Protein AF-A0A0A8K7F1-F1 (afdb_monomer_lite)

Radius of gyration: 16.99 Å; chains: 1; bounding box: 40×32×44 Å

Structure (mmCIF, N/CA/C/O backbone):
data_AF-A0A0A8K7F1-F1
#
_entry.id   AF-A0A0A8K7F1-F1
#
loop_
_atom_site.group_PDB
_atom_site.id
_atom_site.type_symbol
_atom_site.label_atom_id
_atom_site.label_alt_id
_atom_site.label_comp_id
_atom_site.label_asym_id
_atom_site.label_entity_id
_atom_site.label_seq_id
_atom_site.pdbx_PDB_ins_code
_atom_site.Cartn_x
_atom_site.Cartn_y
_atom_site.Cartn_z
_atom_site.occupancy
_atom_site.B_iso_or_equiv
_atom_site.auth_seq_id
_atom_site.auth_comp_id
_atom_site.auth_asym_id
_atom_site.auth_atom_id
_atom_site.pdbx_PDB_model_num
ATOM 1 N N . TYR A 1 1 ? 6.299 -1.797 18.501 1.00 93.94 1 TYR A N 1
ATOM 2 C CA . TYR A 1 1 ? 5.841 -0.589 19.219 1.00 93.94 1 TYR A CA 1
ATOM 3 C C . TYR A 1 1 ? 4.317 -0.481 19.228 1.00 93.94 1 TYR A C 1
ATOM 5 O O . TYR A 1 1 ? 3.760 -0.740 20.280 1.00 93.94 1 TYR A O 1
ATOM 13 N N . LEU A 1 2 ? 3.639 -0.207 18.098 1.00 96.44 2 LEU A N 1
ATOM 14 C CA . LEU A 1 2 ? 2.177 0.032 18.042 1.00 96.44 2 LEU A CA 1
ATOM 15 C C . LEU A 1 2 ? 1.311 -1.065 18.689 1.00 96.44 2 LEU A C 1
ATOM 17 O O . LEU A 1 2 ? 0.436 -0.752 19.487 1.00 96.44 2 LEU A O 1
ATOM 21 N N . VAL A 1 3 ? 1.610 -2.342 18.429 1.00 97.50 3 VAL A N 1
ATOM 22 C CA . VAL A 1 3 ? 0.922 -3.473 19.087 1.00 97.50 3 VAL A CA 1
ATOM 23 C C . VAL A 1 3 ? 1.044 -3.396 20.615 1.00 97.50 3 VAL A C 1
ATOM 25 O O . VAL A 1 3 ? 0.068 -3.574 21.332 1.00 97.50 3 VAL A O 1
ATOM 28 N N . GLY A 1 4 ? 2.225 -3.035 21.125 1.00 98.06 4 GLY A N 1
ATOM 29 C CA . GLY A 1 4 ? 2.464 -2.828 22.558 1.00 98.06 4 GLY A CA 1
ATOM 30 C C . GLY A 1 4 ? 1.831 -1.553 23.127 1.00 98.06 4 GLY A C 1
ATOM 31 O O . GLY A 1 4 ? 1.928 -1.320 24.324 1.00 98.06 4 GLY A O 1
ATOM 32 N N . GLN A 1 5 ? 1.214 -0.714 22.291 1.00 97.88 5 GLN A N 1
ATOM 33 C CA . GLN A 1 5 ? 0.387 0.428 22.700 1.00 97.88 5 GLN A CA 1
ATOM 34 C C . GLN A 1 5 ? -1.118 0.115 22.587 1.00 97.88 5 GLN A C 1
ATOM 36 O O . GLN A 1 5 ? -1.937 1.018 22.710 1.00 97.88 5 GLN A O 1
ATOM 41 N N . GLY A 1 6 ? -1.492 -1.148 22.344 1.00 97.38 6 GLY A N 1
ATOM 42 C CA . GLY A 1 6 ? -2.890 -1.579 22.248 1.00 97.38 6 GLY A CA 1
ATOM 43 C C . GLY A 1 6 ? -3.536 -1.372 20.876 1.00 97.38 6 GLY A C 1
ATOM 44 O O . GLY A 1 6 ? -4.747 -1.521 20.754 1.00 97.38 6 GLY A O 1
ATOM 45 N N . VAL A 1 7 ? -2.759 -1.045 19.837 1.00 97.25 7 VAL A N 1
ATOM 46 C CA . VAL A 1 7 ? -3.274 -0.914 18.466 1.00 97.25 7 VAL A CA 1
ATOM 47 C C . VAL A 1 7 ? -3.276 -2.279 17.778 1.00 97.25 7 VAL A C 1
ATOM 49 O O . VAL A 1 7 ? -2.236 -2.938 17.704 1.00 97.25 7 VAL A O 1
ATOM 52 N N . THR A 1 8 ? -4.414 -2.681 17.209 1.00 98.06 8 THR A N 1
ATOM 53 C CA . THR A 1 8 ? -4.480 -3.829 16.293 1.00 98.06 8 THR A CA 1
ATOM 54 C C . THR A 1 8 ? -3.784 -3.466 14.985 1.00 98.06 8 THR A C 1
ATOM 56 O O . THR A 1 8 ? -4.193 -2.534 14.295 1.00 98.06 8 THR A O 1
ATOM 59 N N . VAL A 1 9 ? -2.716 -4.186 14.641 1.00 97.88 9 VAL A N 1
ATOM 60 C CA . VAL A 1 9 ? -1.904 -3.898 13.452 1.00 97.88 9 VAL A CA 1
ATOM 61 C C . VAL A 1 9 ? -2.036 -5.026 12.442 1.00 97.88 9 VAL A C 1
ATOM 63 O O . VAL A 1 9 ? -1.703 -6.172 12.738 1.00 97.88 9 VAL A O 1
ATOM 66 N N . PHE A 1 10 ? -2.437 -4.665 11.227 1.00 98.19 10 PHE A N 1
ATOM 67 C CA . PHE A 1 10 ? -2.322 -5.509 10.043 1.00 98.19 10 PHE A CA 1
ATOM 68 C C . PHE A 1 10 ? -1.167 -5.011 9.177 1.00 98.19 10 PHE A C 1
ATOM 70 O O . PHE A 1 10 ? -0.890 -3.812 9.118 1.00 98.19 10 PHE A O 1
ATOM 77 N N . ALA A 1 11 ? -0.493 -5.935 8.500 1.00 97.25 11 ALA A N 1
ATOM 78 C CA . ALA A 1 11 ? 0.590 -5.623 7.580 1.00 97.25 11 ALA A CA 1
ATOM 79 C C . ALA A 1 11 ? 0.404 -6.407 6.281 1.00 97.25 11 ALA A C 1
ATOM 81 O O . ALA A 1 11 ? 0.101 -7.599 6.305 1.00 97.25 11 ALA A O 1
ATOM 82 N N . ILE A 1 12 ? 0.620 -5.741 5.147 1.00 96.62 12 ILE A N 1
ATOM 83 C CA . ILE A 1 12 ? 0.627 -6.401 3.843 1.00 96.62 12 ILE A CA 1
ATOM 84 C C . ILE A 1 12 ? 2.038 -6.930 3.590 1.00 96.62 12 ILE A C 1
ATOM 86 O O . ILE A 1 12 ? 2.983 -6.157 3.434 1.00 96.62 12 ILE A O 1
ATOM 90 N N . SER A 1 13 ? 2.179 -8.253 3.548 1.00 95.00 13 SER A N 1
ATOM 91 C CA . SER A 1 13 ? 3.408 -8.912 3.107 1.00 95.00 13 SER A CA 1
ATOM 92 C C . SER A 1 13 ? 3.344 -9.125 1.596 1.00 95.00 13 SER A C 1
ATOM 94 O O . SER A 1 13 ? 2.571 -9.946 1.100 1.00 95.00 13 SER A O 1
ATOM 96 N N . TRP A 1 14 ? 4.119 -8.341 0.849 1.00 92.56 14 TRP A N 1
ATOM 97 C CA . TRP A 1 14 ? 4.131 -8.416 -0.608 1.00 92.56 14 TRP A CA 1
ATOM 98 C C . TRP A 1 14 ? 4.899 -9.644 -1.091 1.00 92.56 14 TRP A C 1
ATOM 100 O O . TRP A 1 14 ? 6.017 -9.916 -0.658 1.00 92.56 14 TRP A O 1
ATOM 110 N N . ARG A 1 15 ? 4.305 -10.370 -2.036 1.00 90.38 15 ARG A N 1
ATOM 111 C CA . ARG A 1 15 ? 4.959 -11.493 -2.706 1.00 90.38 15 ARG A CA 1
ATOM 112 C C . ARG A 1 15 ? 6.050 -10.987 -3.652 1.00 90.38 15 ARG A C 1
ATOM 114 O O . ARG A 1 15 ? 5.801 -10.068 -4.430 1.00 90.38 15 ARG A O 1
ATOM 121 N N . ASN A 1 16 ? 7.207 -11.650 -3.646 1.00 90.00 16 ASN A N 1
ATOM 122 C CA . ASN A 1 16 ? 8.222 -11.456 -4.681 1.00 90.00 16 ASN A CA 1
ATOM 123 C C . ASN A 1 16 ? 7.664 -11.910 -6.042 1.00 90.00 16 ASN A C 1
ATOM 125 O O . ASN A 1 16 ? 7.226 -13.062 -6.150 1.00 90.00 16 ASN A O 1
ATOM 129 N N . PRO A 1 17 ? 7.647 -11.030 -7.059 1.00 88.19 17 PRO A N 1
ATOM 130 C CA . PRO A 1 17 ? 6.989 -11.321 -8.322 1.00 88.19 17 PRO A CA 1
ATOM 131 C C . PRO A 1 17 ? 7.682 -12.450 -9.085 1.00 88.19 17 PRO A C 1
ATOM 133 O O . PRO A 1 17 ? 8.907 -12.521 -9.144 1.00 88.19 17 PRO A O 1
ATOM 136 N N . GLY A 1 18 ? 6.873 -13.319 -9.690 1.00 89.25 18 GLY A N 1
ATOM 137 C CA . GLY A 1 18 ? 7.307 -14.318 -10.663 1.00 89.25 18 GLY A CA 1
ATOM 138 C C . GLY A 1 18 ? 6.890 -13.950 -12.087 1.00 89.25 18 GLY A C 1
ATOM 139 O O . GLY A 1 18 ? 6.219 -12.945 -12.322 1.00 89.25 18 GLY A O 1
ATOM 140 N N . LYS A 1 19 ? 7.249 -14.800 -13.057 1.00 90.00 19 LYS A N 1
ATOM 141 C CA . LYS A 1 19 ? 6.874 -14.620 -14.476 1.00 90.00 19 LYS A CA 1
ATOM 142 C C . LYS A 1 19 ? 5.360 -14.552 -14.696 1.00 90.00 19 LYS A C 1
ATOM 144 O O . LYS A 1 19 ? 4.909 -13.889 -15.621 1.00 90.00 19 LYS A O 1
ATOM 149 N N . ASP A 1 20 ? 4.590 -15.235 -13.856 1.00 92.25 20 ASP A N 1
ATOM 150 C CA . ASP A 1 20 ? 3.124 -15.242 -13.844 1.00 92.25 20 ASP A CA 1
ATOM 151 C C . ASP A 1 20 ? 2.516 -13.900 -13.407 1.00 92.25 20 ASP A C 1
ATOM 153 O O . ASP A 1 20 ? 1.335 -13.653 -13.625 1.00 92.25 20 ASP A O 1
ATOM 157 N N . GLN A 1 21 ? 3.317 -13.016 -12.810 1.00 90.88 21 GLN A N 1
ATOM 158 C CA . GLN A 1 21 ? 2.893 -11.707 -12.316 1.00 90.88 21 GLN A CA 1
ATOM 159 C C . GLN A 1 21 ? 3.434 -10.555 -13.173 1.00 90.88 21 GLN A C 1
ATOM 161 O O . GLN A 1 21 ? 3.361 -9.402 -12.755 1.00 90.88 21 GLN A O 1
ATOM 166 N N . ARG A 1 22 ? 3.951 -10.858 -14.373 1.00 92.12 22 ARG A N 1
ATOM 167 C CA . ARG A 1 22 ? 4.604 -9.893 -15.274 1.00 92.12 22 ARG A CA 1
ATOM 168 C C . ARG A 1 22 ? 3.731 -8.711 -15.690 1.00 92.12 22 ARG A C 1
ATOM 170 O O . ARG A 1 22 ? 4.259 -7.645 -15.982 1.00 92.12 22 ARG A O 1
ATOM 177 N N . ASP A 1 23 ? 2.419 -8.924 -15.727 1.00 92.25 23 ASP A N 1
ATOM 178 C CA . ASP A 1 23 ? 1.442 -7.934 -16.182 1.00 92.25 23 ASP A CA 1
ATOM 179 C C . ASP A 1 23 ? 0.769 -7.210 -15.007 1.00 92.25 23 ASP A C 1
ATOM 181 O O . ASP A 1 23 ? -0.139 -6.410 -15.217 1.00 92.25 23 ASP A O 1
ATOM 185 N N . LYS A 1 24 ? 1.206 -7.470 -13.763 1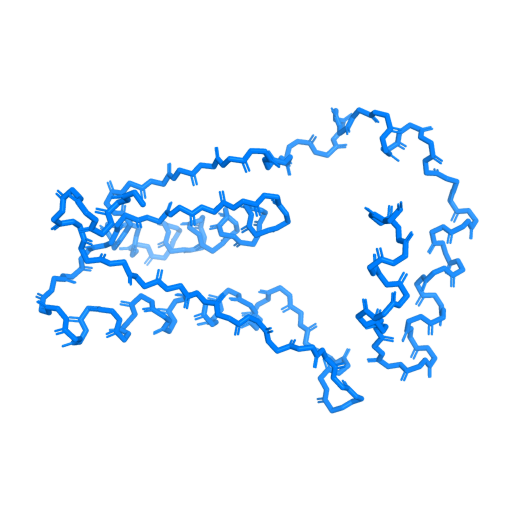.00 92.00 24 LYS A N 1
ATOM 186 C CA . LYS A 1 24 ? 0.677 -6.759 -12.598 1.00 92.00 24 LYS A CA 1
ATOM 187 C C . LYS A 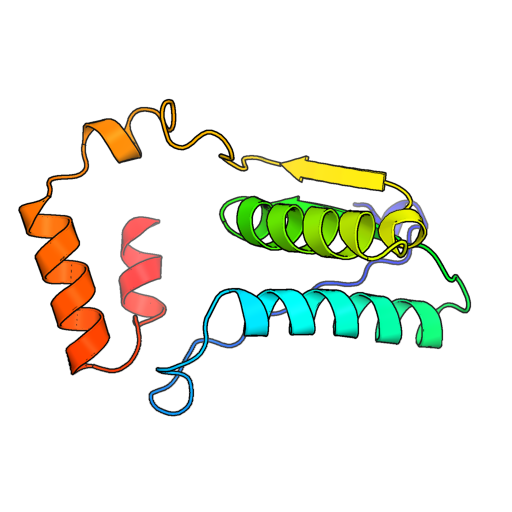1 24 ? 1.112 -5.299 -12.615 1.00 92.00 24 LYS A C 1
ATOM 189 O O . LYS A 1 24 ? 2.303 -4.995 -12.679 1.00 92.00 24 LYS A O 1
ATOM 194 N N . GLY A 1 25 ? 0.136 -4.408 -12.493 1.00 92.75 25 GLY A N 1
ATOM 195 C CA . GLY A 1 25 ? 0.330 -2.960 -12.467 1.00 92.75 25 GLY A CA 1
ATOM 196 C C . GLY A 1 25 ? -0.150 -2.324 -11.166 1.00 92.75 25 GLY A C 1
ATOM 197 O O . GLY A 1 25 ? -0.558 -3.006 -10.227 1.00 92.75 25 GLY A O 1
ATOM 198 N N . PHE A 1 26 ? -0.130 -0.991 -11.110 1.00 95.19 26 PHE A N 1
ATOM 199 C CA . PHE A 1 26 ? -0.559 -0.239 -9.925 1.00 95.19 26 PHE A CA 1
ATOM 200 C C . PHE A 1 26 ? -1.994 -0.559 -9.487 1.00 95.19 26 PHE A C 1
ATOM 202 O O . PHE A 1 26 ? -2.242 -0.645 -8.286 1.00 95.19 26 PHE A O 1
ATOM 209 N N . ASP A 1 27 ? -2.900 -0.827 -10.429 1.00 96.94 27 ASP A N 1
ATOM 210 C CA . ASP A 1 27 ? -4.288 -1.195 -10.133 1.00 96.94 27 ASP A CA 1
ATOM 211 C C . ASP A 1 27 ? -4.390 -2.507 -9.343 1.00 96.94 27 ASP A C 1
ATOM 213 O O . ASP A 1 27 ? -5.220 -2.631 -8.444 1.00 96.94 27 ASP A O 1
ATOM 217 N N . ASP A 1 28 ? -3.523 -3.487 -9.619 1.00 97.38 28 ASP A N 1
ATOM 218 C CA . ASP A 1 28 ? -3.494 -4.749 -8.875 1.00 97.38 28 ASP A CA 1
ATOM 219 C C . ASP A 1 28 ? -3.066 -4.540 -7.425 1.00 97.38 28 ASP A C 1
ATOM 221 O O . ASP A 1 28 ? -3.654 -5.119 -6.509 1.00 97.38 28 ASP A O 1
ATOM 225 N N . TYR A 1 29 ? -2.067 -3.684 -7.209 1.00 96.94 29 TYR A N 1
ATOM 226 C CA . TYR A 1 29 ? -1.613 -3.320 -5.869 1.00 96.94 29 TYR A CA 1
ATOM 227 C C . TYR A 1 29 ? -2.658 -2.479 -5.130 1.00 96.94 29 TYR A C 1
ATOM 229 O O . TYR A 1 29 ? -2.894 -2.715 -3.946 1.00 96.94 29 TYR A O 1
ATOM 237 N N . GLY A 1 30 ? -3.329 -1.551 -5.816 1.00 97.88 30 GLY A N 1
ATOM 238 C CA . GLY A 1 30 ? -4.414 -0.761 -5.237 1.00 97.88 30 GLY A CA 1
ATOM 239 C C . GLY A 1 30 ? -5.595 -1.631 -4.812 1.00 97.88 30 GLY A C 1
ATOM 240 O O . GLY A 1 30 ? -6.056 -1.531 -3.675 1.00 97.88 30 GLY A O 1
ATOM 241 N N . ARG A 1 31 ? -6.016 -2.578 -5.663 1.00 98.19 31 ARG A N 1
ATOM 242 C CA . ARG A 1 31 ? -7.023 -3.590 -5.302 1.00 98.19 31 ARG A CA 1
ATOM 243 C C . ARG A 1 31 ? -6.594 -4.433 -4.105 1.00 98.19 31 ARG A C 1
ATOM 245 O O . ARG A 1 31 ? -7.422 -4.714 -3.247 1.00 98.19 31 ARG A O 1
ATOM 252 N N . ALA A 1 32 ? -5.318 -4.809 -4.015 1.00 98.12 32 ALA A N 1
ATOM 253 C CA . ALA A 1 32 ? -4.807 -5.554 -2.866 1.00 98.12 32 ALA A CA 1
ATOM 254 C C . ALA A 1 32 ? -4.860 -4.736 -1.563 1.00 98.12 32 ALA A C 1
ATOM 256 O O . ALA A 1 32 ? -5.202 -5.286 -0.519 1.00 98.12 32 ALA A O 1
ATOM 257 N N . ILE A 1 33 ? -4.576 -3.429 -1.613 1.00 98.25 33 ILE A N 1
ATOM 258 C CA . ILE A 1 33 ? -4.720 -2.530 -0.456 1.00 98.25 33 ILE A CA 1
ATOM 259 C C . ILE A 1 33 ? -6.193 -2.422 -0.042 1.00 98.25 33 ILE A C 1
ATOM 261 O O . ILE A 1 33 ? -6.495 -2.544 1.142 1.00 98.25 33 ILE A O 1
ATOM 265 N N . ILE A 1 34 ? -7.111 -2.246 -0.998 1.00 98.38 34 ILE A N 1
ATOM 266 C CA . ILE A 1 34 ? -8.556 -2.195 -0.719 1.00 98.38 34 ILE A CA 1
ATOM 267 C C . ILE A 1 34 ? -9.033 -3.512 -0.097 1.00 98.38 34 ILE A C 1
ATOM 269 O O . ILE A 1 34 ? -9.677 -3.488 0.947 1.00 98.38 34 ILE A O 1
ATOM 273 N N . GLY A 1 35 ? -8.636 -4.655 -0.662 1.00 98.44 35 GLY A N 1
ATOM 274 C CA . GLY A 1 35 ? -8.963 -5.967 -0.102 1.00 98.44 35 GLY A CA 1
ATOM 275 C C . GLY A 1 35 ? -8.391 -6.175 1.303 1.00 98.44 35 GLY A C 1
ATOM 276 O O . GLY A 1 35 ? -9.048 -6.763 2.155 1.00 98.44 35 GLY A O 1
ATOM 277 N N . ALA A 1 36 ? -7.200 -5.644 1.598 1.00 98.31 36 ALA A N 1
ATOM 278 C CA . ALA A 1 36 ? -6.653 -5.675 2.954 1.00 98.31 36 ALA A CA 1
ATOM 279 C C . ALA A 1 36 ? -7.481 -4.829 3.937 1.00 98.31 36 ALA A C 1
ATOM 281 O O . ALA A 1 36 ? -7.651 -5.236 5.085 1.00 98.31 36 ALA A O 1
ATOM 282 N N . LEU A 1 37 ? -8.022 -3.685 3.498 1.00 98.31 37 LEU A N 1
ATOM 283 C CA . LEU A 1 37 ? -8.962 -2.891 4.297 1.00 98.31 37 LEU A CA 1
ATOM 284 C C . LEU A 1 37 ? -10.280 -3.645 4.526 1.00 98.31 37 LEU A C 1
ATOM 286 O O . LEU A 1 37 ? -10.815 -3.576 5.628 1.00 98.31 37 LEU A O 1
ATOM 290 N N . ASP A 1 38 ? -10.788 -4.364 3.518 1.00 98.31 38 ASP A N 1
ATOM 291 C CA . ASP A 1 38 ? -11.995 -5.197 3.647 1.00 98.31 38 ASP A CA 1
ATOM 292 C C . ASP A 1 38 ? -11.784 -6.302 4.695 1.00 98.31 38 ASP A C 1
ATOM 294 O O . ASP A 1 38 ? -12.567 -6.427 5.634 1.00 98.31 38 ASP A O 1
ATOM 298 N N . VAL A 1 39 ? -10.680 -7.048 4.590 1.00 98.50 39 VAL A N 1
ATOM 299 C CA . VAL A 1 39 ? -10.336 -8.130 5.528 1.00 98.50 39 VAL A CA 1
ATOM 300 C C . VAL A 1 39 ? -10.093 -7.594 6.941 1.00 98.50 39 VAL A C 1
ATOM 302 O O . VAL A 1 39 ? -10.532 -8.198 7.917 1.00 98.50 39 VAL A O 1
ATOM 305 N N . ALA A 1 40 ? -9.416 -6.451 7.084 1.00 98.31 40 ALA A N 1
ATOM 306 C CA . ALA A 1 40 ? -9.221 -5.830 8.392 1.00 98.31 40 ALA A CA 1
ATOM 307 C C . ALA A 1 40 ? -10.561 -5.423 9.029 1.00 98.31 40 ALA A C 1
ATOM 309 O O . ALA A 1 40 ? -10.758 -5.651 10.225 1.00 98.31 40 ALA A O 1
ATOM 310 N N . ALA A 1 41 ? -11.489 -4.872 8.242 1.00 98.19 41 ALA A N 1
ATOM 311 C CA . ALA A 1 41 ? -12.828 -4.528 8.712 1.00 98.19 41 ALA A CA 1
ATOM 312 C C . ALA A 1 41 ? -13.638 -5.774 9.103 1.00 98.19 41 ALA A C 1
ATOM 314 O O . ALA A 1 41 ? -14.287 -5.769 10.145 1.00 98.19 41 ALA A O 1
ATOM 315 N N . GLU A 1 42 ? -13.551 -6.863 8.335 1.00 98.50 42 GLU A N 1
ATOM 316 C CA . GLU A 1 42 ? -14.200 -8.140 8.665 1.00 98.50 42 GLU A CA 1
ATOM 317 C C . GLU A 1 42 ? -13.684 -8.720 9.991 1.00 98.50 42 GLU A C 1
ATOM 319 O O . GLU A 1 42 ? -14.471 -9.133 10.840 1.00 98.50 42 GLU A O 1
ATOM 324 N N . ILE A 1 43 ? -12.363 -8.710 10.200 1.00 98.50 43 ILE A N 1
ATOM 325 C CA . ILE A 1 43 ? -11.736 -9.268 11.406 1.00 98.50 43 ILE A CA 1
ATOM 326 C C . ILE A 1 43 ? -12.042 -8.423 12.647 1.00 98.50 43 ILE A C 1
ATOM 328 O O . ILE A 1 43 ? -12.212 -8.964 13.739 1.00 98.50 43 ILE A O 1
ATOM 332 N N . THR A 1 44 ? -12.052 -7.097 12.508 1.00 98.06 44 THR A N 1
ATOM 333 C CA . THR A 1 44 ? -12.154 -6.179 13.656 1.00 98.06 44 THR A CA 1
ATOM 334 C C . THR A 1 44 ? -13.569 -5.689 13.937 1.00 98.06 44 THR A C 1
ATOM 336 O O . THR A 1 44 ? -13.836 -5.235 15.047 1.00 98.06 44 THR A O 1
ATOM 339 N N . GLY A 1 45 ? -14.464 -5.748 12.949 1.00 98.06 45 GLY A N 1
ATOM 340 C CA . GLY A 1 45 ? -15.774 -5.099 12.980 1.00 98.06 45 GLY A CA 1
ATOM 341 C C . GLY A 1 45 ? -15.729 -3.576 12.800 1.00 98.06 45 GLY A C 1
ATOM 342 O O . GLY A 1 45 ? -16.781 -2.940 12.817 1.00 98.06 45 GLY A O 1
ATOM 343 N N . GLU A 1 46 ? -14.546 -2.978 12.626 1.00 97.81 46 GLU A N 1
ATOM 344 C CA . GLU A 1 46 ? -14.386 -1.535 12.453 1.00 97.81 46 GLU A CA 1
ATOM 345 C C . GLU A 1 46 ? -14.368 -1.174 10.954 1.00 97.81 46 GLU A C 1
ATOM 347 O O . GLU A 1 46 ? -13.486 -1.630 10.221 1.00 97.81 46 GLU A O 1
ATOM 352 N N . PRO A 1 47 ? -15.298 -0.332 10.464 1.00 96.94 47 PRO A N 1
ATOM 353 C CA . PRO A 1 47 ? -15.380 0.014 9.042 1.00 96.94 47 PRO A CA 1
ATOM 354 C C . PRO A 1 47 ? -14.234 0.907 8.538 1.00 96.94 47 PRO A C 1
ATOM 356 O O . PRO A 1 47 ? -14.097 1.098 7.325 1.00 96.94 47 PRO A O 1
ATOM 359 N N . ARG A 1 48 ? -13.431 1.491 9.437 1.00 98.12 48 ARG A N 1
ATOM 360 C CA . ARG A 1 48 ? -12.397 2.476 9.099 1.00 98.12 48 ARG A CA 1
ATOM 361 C C . ARG A 1 48 ? -11.032 2.071 9.642 1.00 98.12 48 ARG A C 1
ATOM 363 O O . ARG A 1 48 ? -10.891 1.696 10.797 1.00 98.12 48 ARG A O 1
ATOM 370 N N . ALA A 1 49 ? -9.982 2.244 8.848 1.00 98.00 49 ALA A N 1
ATOM 371 C CA . ALA A 1 49 ? -8.620 1.932 9.279 1.00 98.00 49 ALA A CA 1
ATOM 372 C C . ALA A 1 49 ? -7.697 3.152 9.221 1.00 98.00 49 ALA A C 1
ATOM 374 O O . ALA A 1 49 ? -7.832 4.029 8.364 1.00 98.00 49 ALA A O 1
ATOM 375 N N . HIS A 1 50 ? -6.705 3.185 10.111 1.00 98.06 50 HIS A N 1
ATOM 376 C CA . HIS A 1 50 ? -5.553 4.070 9.966 1.00 98.06 50 HIS A CA 1
ATOM 377 C C . HIS A 1 50 ? -4.561 3.429 8.987 1.00 98.06 50 HIS A C 1
ATOM 379 O O . HIS A 1 50 ? -4.028 2.351 9.249 1.00 98.06 50 HIS A O 1
ATOM 385 N N . LEU A 1 51 ? -4.309 4.088 7.857 1.00 97.75 51 LEU A N 1
ATOM 386 C CA . LEU A 1 51 ? -3.424 3.599 6.806 1.00 97.75 51 LEU A CA 1
ATOM 387 C C . LEU A 1 51 ? -2.041 4.245 6.937 1.00 97.75 51 LEU A C 1
ATOM 389 O O . LEU A 1 51 ? -1.855 5.420 6.621 1.00 97.75 51 LEU A O 1
ATOM 393 N N . LEU A 1 52 ? -1.065 3.457 7.385 1.00 97.50 52 LEU A N 1
ATOM 394 C CA . LEU A 1 52 ? 0.352 3.815 7.406 1.00 97.50 52 LEU A CA 1
ATOM 395 C C . LEU A 1 52 ? 1.060 3.196 6.198 1.00 97.50 52 LEU A C 1
ATOM 397 O O . LEU A 1 52 ? 0.932 2.001 5.945 1.00 97.50 52 LEU A O 1
ATOM 401 N N . SER A 1 53 ? 1.857 3.990 5.489 1.00 96.38 53 SER A N 1
ATOM 402 C CA . SER A 1 53 ? 2.668 3.507 4.369 1.00 96.38 53 SER A CA 1
ATOM 403 C C . SER A 1 53 ? 4.064 4.125 4.353 1.00 96.38 53 SER A C 1
ATOM 405 O O . SER A 1 53 ? 4.310 5.192 4.922 1.00 96.38 53 SER A O 1
ATOM 407 N N . LEU A 1 54 ? 4.997 3.394 3.743 1.00 93.69 54 LEU A N 1
ATOM 408 C CA . LEU A 1 54 ? 6.428 3.677 3.771 1.00 93.69 54 LEU A CA 1
ATOM 409 C C . LEU A 1 54 ? 7.024 3.564 2.364 1.00 93.69 54 LEU A C 1
ATOM 411 O O . LEU A 1 54 ? 6.669 2.647 1.620 1.00 93.69 54 LEU A O 1
ATOM 415 N N . CYS A 1 55 ? 7.973 4.443 2.031 1.00 91.38 55 CYS A N 1
ATOM 416 C CA . CYS A 1 55 ? 8.739 4.408 0.780 1.00 91.38 55 CYS A CA 1
ATOM 417 C C . CYS A 1 55 ? 7.834 4.301 -0.471 1.00 91.38 55 CYS A C 1
ATOM 419 O O . CYS A 1 55 ? 6.882 5.066 -0.624 1.00 91.38 55 CYS A O 1
ATOM 421 N N . SER A 1 56 ? 8.096 3.347 -1.368 1.00 89.81 56 SER A N 1
ATOM 422 C CA . SER A 1 56 ? 7.291 3.088 -2.571 1.00 89.81 56 SER A CA 1
ATOM 423 C C . SER A 1 56 ? 5.850 2.674 -2.255 1.00 89.81 56 SER A C 1
ATOM 425 O O . SER A 1 56 ? 4.938 2.958 -3.034 1.00 89.81 56 SER A O 1
ATOM 427 N N . GLY A 1 57 ? 5.617 2.081 -1.080 1.00 93.00 57 GLY A N 1
ATOM 428 C CA . GLY A 1 57 ? 4.277 1.802 -0.573 1.00 93.00 57 GLY A CA 1
ATOM 429 C C . GLY A 1 57 ? 3.452 3.073 -0.372 1.00 93.00 57 GLY A C 1
ATOM 430 O O . GLY A 1 57 ? 2.236 3.028 -0.530 1.00 93.00 57 GLY A O 1
ATOM 431 N N . GLY A 1 58 ? 4.092 4.215 -0.099 1.00 95.00 58 GLY A N 1
ATOM 432 C CA . GLY A 1 58 ? 3.411 5.503 0.013 1.00 95.00 58 GLY A CA 1
ATOM 433 C C . GLY A 1 58 ? 2.805 5.983 -1.300 1.00 95.00 58 GLY A C 1
ATOM 434 O O . GLY A 1 58 ? 1.677 6.472 -1.303 1.00 95.00 58 GLY A O 1
ATOM 435 N N . ALA A 1 59 ? 3.496 5.788 -2.426 1.00 93.75 59 ALA A N 1
ATOM 436 C CA . ALA A 1 59 ? 2.956 6.131 -3.743 1.00 93.75 59 ALA A CA 1
ATOM 437 C C . ALA A 1 59 ? 1.722 5.275 -4.080 1.00 93.75 59 ALA A C 1
ATOM 439 O O . ALA A 1 59 ? 0.675 5.811 -4.447 1.00 93.75 59 ALA A O 1
ATOM 440 N N . LEU A 1 60 ? 1.814 3.955 -3.870 1.00 96.00 60 LEU A N 1
ATOM 441 C CA . LEU A 1 60 ? 0.701 3.015 -4.060 1.00 96.00 60 LEU A CA 1
ATOM 442 C C . LEU A 1 60 ? -0.502 3.361 -3.175 1.00 96.00 60 LEU A C 1
ATOM 444 O O . LEU A 1 60 ? -1.634 3.454 -3.655 1.00 96.00 60 LEU A O 1
ATOM 448 N N . ALA A 1 61 ? -0.256 3.586 -1.884 1.00 97.31 61 ALA A N 1
ATOM 449 C CA . ALA A 1 61 ? -1.301 3.915 -0.927 1.00 97.31 61 ALA A CA 1
ATOM 450 C C . ALA A 1 61 ? -1.937 5.282 -1.219 1.00 97.31 61 ALA A C 1
ATOM 452 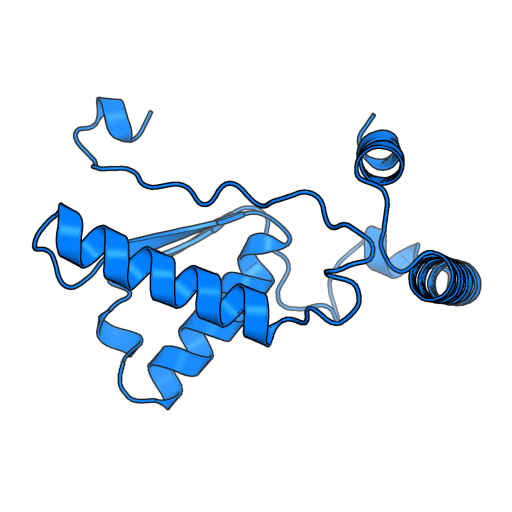O O . ALA A 1 61 ? -3.144 5.425 -1.064 1.00 97.31 61 ALA A O 1
ATOM 453 N N . SER A 1 62 ? -1.165 6.256 -1.717 1.00 97.50 62 SER A N 1
ATOM 454 C CA . SER A 1 62 ? -1.680 7.582 -2.090 1.00 97.50 62 SER A CA 1
ATOM 455 C C . SER A 1 62 ? -2.599 7.511 -3.307 1.00 97.50 62 SER A C 1
ATOM 457 O O . SER A 1 62 ? -3.690 8.075 -3.276 1.00 97.50 62 SER A O 1
ATOM 459 N N . MET A 1 63 ? -2.206 6.773 -4.355 1.00 97.50 63 MET A N 1
ATOM 460 C CA . MET A 1 63 ? -3.073 6.530 -5.518 1.00 97.50 63 MET A CA 1
ATOM 461 C C . MET A 1 63 ? -4.361 5.806 -5.111 1.00 97.50 63 MET A C 1
ATOM 463 O O . MET A 1 63 ? -5.448 6.180 -5.546 1.00 97.50 63 MET A O 1
ATOM 467 N N . THR A 1 64 ? -4.254 4.818 -4.220 1.00 98.12 64 THR A N 1
ATOM 468 C CA . THR A 1 64 ? -5.410 4.059 -3.719 1.00 98.12 64 THR A CA 1
ATOM 469 C C . THR A 1 64 ? -6.346 4.927 -2.878 1.00 98.12 64 THR A C 1
ATOM 471 O O . THR A 1 64 ? -7.557 4.902 -3.081 1.00 98.12 64 THR A O 1
ATOM 474 N N . ALA A 1 65 ? -5.806 5.734 -1.961 1.00 97.88 65 ALA A N 1
ATOM 475 C CA . ALA A 1 65 ? -6.591 6.652 -1.141 1.00 97.88 65 ALA A CA 1
ATOM 476 C C . ALA A 1 65 ? -7.293 7.716 -2.000 1.00 97.88 65 ALA A C 1
ATOM 478 O O . ALA A 1 65 ? -8.467 8.007 -1.777 1.00 97.88 65 ALA A O 1
ATOM 479 N N . ALA A 1 66 ? -6.613 8.245 -3.025 1.00 98.00 66 ALA A N 1
ATOM 480 C CA . ALA A 1 66 ? -7.213 9.165 -3.988 1.00 98.00 66 ALA A CA 1
ATOM 481 C C . ALA A 1 66 ? -8.346 8.502 -4.788 1.00 98.00 66 ALA A C 1
ATOM 483 O O . ALA A 1 66 ? -9.405 9.103 -4.956 1.00 98.00 66 ALA A O 1
ATOM 484 N N . HIS A 1 67 ? -8.158 7.254 -5.231 1.00 98.19 67 HIS A N 1
ATOM 485 C CA . HIS A 1 67 ? -9.193 6.475 -5.911 1.00 98.19 67 HIS A CA 1
ATOM 486 C C . HIS A 1 67 ? -10.429 6.258 -5.023 1.00 98.19 67 HIS A C 1
ATOM 488 O O . HIS A 1 67 ? -11.548 6.522 -5.457 1.00 98.19 67 HIS A O 1
ATOM 494 N N . LEU A 1 68 ? -10.233 5.849 -3.763 1.00 98.19 68 LEU A N 1
ATOM 495 C CA . LEU A 1 68 ? -11.321 5.690 -2.793 1.00 98.19 68 LEU A CA 1
ATOM 496 C C . LEU A 1 68 ? -12.065 7.007 -2.558 1.00 98.19 68 LEU A C 1
ATOM 498 O O . LEU A 1 68 ? -13.292 7.027 -2.591 1.00 98.19 68 LEU A O 1
ATOM 502 N N . ALA A 1 69 ? -11.342 8.113 -2.364 1.00 98.19 69 ALA A N 1
ATOM 503 C CA . ALA A 1 69 ? -11.946 9.428 -2.173 1.00 98.19 69 ALA A CA 1
ATOM 504 C C . ALA A 1 69 ? -12.770 9.866 -3.394 1.00 98.19 69 ALA A C 1
ATOM 506 O O . ALA A 1 69 ? -13.912 10.296 -3.234 1.00 98.19 69 ALA A O 1
ATOM 507 N N . ALA A 1 70 ? -12.233 9.699 -4.607 1.00 98.38 70 ALA A N 1
ATOM 508 C CA . ALA A 1 70 ? -12.939 10.011 -5.849 1.00 98.38 70 ALA A CA 1
ATOM 509 C C . ALA A 1 70 ? -14.200 9.151 -6.049 1.00 98.38 70 ALA A C 1
ATOM 511 O O . ALA A 1 70 ? -15.179 9.624 -6.620 1.00 98.38 70 ALA A O 1
ATOM 512 N N . GLY A 1 71 ? -14.190 7.910 -5.553 1.00 97.81 71 GLY A N 1
ATOM 513 C CA . GLY A 1 71 ? -15.337 7.002 -5.565 1.00 97.81 71 GLY A CA 1
ATOM 514 C C . GLY A 1 71 ? -16.336 7.195 -4.418 1.00 97.81 71 GLY A C 1
ATOM 515 O O . GLY A 1 71 ? -17.303 6.446 -4.347 1.00 97.81 71 GLY A O 1
ATOM 516 N N . GLY A 1 72 ? -16.124 8.155 -3.509 1.00 97.94 72 GLY A N 1
ATOM 517 C CA . GLY A 1 72 ? -17.001 8.368 -2.349 1.00 97.94 72 GLY A CA 1
ATOM 518 C C . GLY A 1 72 ? -16.792 7.384 -1.189 1.00 97.94 72 GLY A C 1
ATOM 519 O O . GLY A 1 72 ? -17.620 7.320 -0.290 1.00 97.94 72 GLY A O 1
ATOM 520 N N . HIS A 1 73 ? -15.680 6.646 -1.188 1.00 97.69 73 HIS A N 1
ATOM 521 C CA . HIS A 1 73 ? -15.295 5.656 -0.172 1.00 97.69 73 HIS A CA 1
ATOM 522 C C . HIS A 1 73 ? -14.064 6.087 0.647 1.00 97.69 73 HIS A C 1
ATOM 524 O O . HIS A 1 73 ? -13.358 5.257 1.220 1.00 97.69 73 HIS A O 1
ATOM 530 N N . GLY A 1 74 ? -13.739 7.384 0.649 1.00 96.62 74 GLY A N 1
ATOM 531 C CA . GLY A 1 74 ? -12.557 7.913 1.340 1.00 96.62 74 GLY A CA 1
ATOM 532 C C . GLY A 1 74 ? -12.648 7.842 2.869 1.00 96.62 74 GLY A C 1
ATOM 533 O O . GLY A 1 74 ? -11.625 7.796 3.546 1.00 96.62 74 GLY A O 1
ATOM 534 N N . ASP A 1 75 ?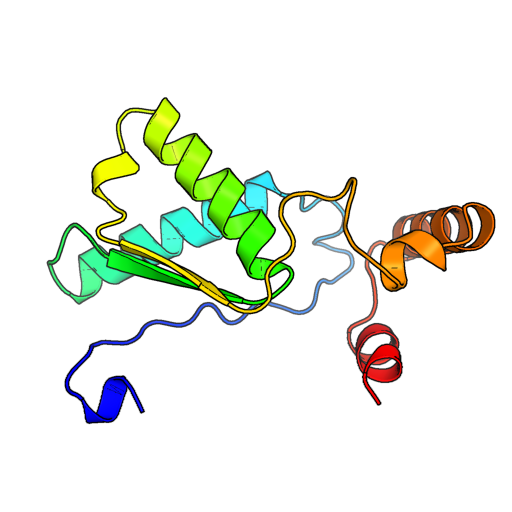 -13.861 7.782 3.415 1.00 96.81 75 ASP A N 1
ATOM 535 C CA . ASP A 1 75 ? -14.161 7.671 4.847 1.00 96.81 75 ASP A CA 1
ATOM 536 C C . ASP A 1 75 ? -13.622 6.384 5.495 1.00 96.81 75 ASP A C 1
ATOM 538 O O . ASP A 1 75 ? -13.310 6.380 6.693 1.00 96.81 75 ASP A O 1
ATOM 542 N N . ARG A 1 76 ? -13.422 5.337 4.681 1.00 97.31 76 ARG A N 1
ATOM 543 C CA . ARG A 1 76 ? -12.751 4.078 5.043 1.00 97.31 76 ARG A CA 1
ATOM 544 C C . ARG A 1 76 ? -11.330 4.274 5.578 1.00 97.31 76 ARG A C 1
ATOM 546 O O . ARG A 1 76 ? -10.834 3.433 6.325 1.00 97.31 76 ARG A O 1
ATOM 553 N N . VAL A 1 77 ? -10.659 5.365 5.207 1.00 98.06 77 VAL A N 1
ATOM 554 C CA . VAL A 1 77 ? -9.322 5.709 5.705 1.00 98.06 77 VAL A CA 1
ATOM 555 C C . VAL A 1 77 ? -9.466 6.776 6.789 1.00 98.06 77 VAL A C 1
ATOM 557 O O . VAL A 1 77 ? -9.588 7.966 6.511 1.00 98.06 77 VAL A O 1
ATOM 560 N N . ALA A 1 78 ? -9.442 6.357 8.057 1.00 97.81 78 ALA A N 1
ATOM 561 C CA . ALA A 1 78 ? -9.592 7.260 9.201 1.00 97.81 78 ALA A CA 1
ATOM 562 C C . ALA A 1 78 ? -8.411 8.227 9.348 1.00 97.81 78 ALA A C 1
ATOM 564 O O . ALA A 1 78 ? -8.558 9.366 9.791 1.00 97.81 78 ALA A O 1
ATOM 565 N N . THR A 1 79 ? -7.216 7.764 9.003 1.00 97.88 79 THR A N 1
ATOM 566 C CA . THR A 1 79 ? -6.000 8.573 8.967 1.00 97.88 79 THR A CA 1
ATOM 567 C C . THR A 1 79 ? -5.101 8.020 7.887 1.00 97.88 79 THR A C 1
ATOM 569 O O . THR A 1 79 ? -5.005 6.804 7.737 1.00 97.88 79 THR A O 1
ATOM 572 N N . PHE A 1 80 ? -4.422 8.906 7.170 1.00 97.62 80 PHE A N 1
ATOM 573 C CA . PHE A 1 80 ? -3.426 8.529 6.184 1.00 97.62 80 PHE A CA 1
ATOM 574 C C . PHE A 1 80 ? -2.058 9.061 6.610 1.00 97.62 80 PHE A C 1
ATOM 576 O O . PHE A 1 80 ? -1.883 10.264 6.794 1.00 97.62 80 PHE A O 1
ATOM 583 N N . SER A 1 81 ? -1.101 8.162 6.826 1.00 97.31 81 SER A N 1
ATOM 584 C CA . SER A 1 81 ? 0.247 8.489 7.294 1.00 97.31 81 SER A CA 1
ATOM 585 C C . SER A 1 81 ? 1.296 7.990 6.306 1.00 97.31 81 SER A C 1
ATOM 587 O O . SER A 1 81 ? 1.302 6.822 5.911 1.00 97.31 81 SER A O 1
ATOM 589 N N . LEU A 1 82 ? 2.207 8.888 5.937 1.00 96.31 82 LEU A N 1
ATOM 590 C CA . LEU A 1 82 ? 3.299 8.642 5.002 1.00 96.31 82 LEU A CA 1
ATOM 591 C C . LEU A 1 82 ? 4.631 8.792 5.734 1.00 96.31 82 LEU A C 1
ATOM 593 O O . LEU A 1 82 ? 4.935 9.862 6.258 1.00 96.31 82 LEU A O 1
ATOM 597 N N . GLY A 1 83 ? 5.444 7.741 5.746 1.00 93.12 83 GLY A N 1
ATOM 598 C CA . GLY A 1 83 ? 6.835 7.816 6.187 1.00 93.12 83 GLY A CA 1
ATOM 599 C C . GLY A 1 83 ? 7.776 7.662 5.000 1.00 93.12 83 GLY A C 1
ATOM 600 O O . GLY A 1 83 ? 7.580 6.774 4.172 1.00 93.12 83 GLY A O 1
ATOM 601 N N . VAL A 1 84 ? 8.796 8.522 4.902 1.00 90.44 84 VAL A N 1
ATOM 602 C CA . VAL A 1 84 ? 9.877 8.433 3.892 1.00 90.44 84 VAL A CA 1
ATOM 603 C C . VAL A 1 84 ? 9.384 8.147 2.462 1.00 90.44 84 VAL A C 1
ATOM 605 O O . VAL A 1 84 ? 9.979 7.367 1.728 1.00 90.44 84 VAL A O 1
ATOM 608 N N . SER A 1 85 ? 8.252 8.741 2.081 1.00 91.25 85 SER A N 1
ATOM 609 C CA . SER A 1 85 ? 7.576 8.490 0.804 1.00 91.25 85 SER A CA 1
ATOM 610 C C . SER A 1 85 ? 7.651 9.735 -0.070 1.00 91.25 85 SER A C 1
ATOM 612 O O . SER A 1 85 ? 7.196 10.803 0.337 1.00 91.25 85 SER A O 1
ATOM 614 N N . VAL A 1 86 ? 8.215 9.605 -1.270 1.00 87.81 86 VAL A N 1
ATOM 615 C CA . VAL A 1 86 ? 8.268 10.697 -2.249 1.00 87.81 86 VAL A CA 1
ATOM 616 C C . VAL A 1 86 ? 7.017 10.628 -3.120 1.00 87.81 86 VAL A C 1
ATOM 618 O O . VAL A 1 86 ? 6.773 9.613 -3.769 1.00 87.81 86 VAL A O 1
ATOM 621 N N . LEU A 1 87 ? 6.217 11.695 -3.111 1.00 89.69 87 LEU A N 1
ATOM 622 C CA . LEU A 1 87 ? 5.038 11.829 -3.978 1.00 89.69 87 LEU A CA 1
ATOM 623 C C . LEU A 1 87 ? 5.283 12.807 -5.130 1.00 89.69 87 LEU A C 1
ATOM 625 O O . LEU A 1 87 ? 4.866 12.556 -6.257 1.00 89.69 87 LEU A O 1
ATOM 629 N N . ASP A 1 88 ? 5.987 13.908 -4.857 1.00 88.81 88 ASP A N 1
ATOM 630 C CA . ASP A 1 88 ? 6.412 14.851 -5.886 1.00 88.81 88 ASP A CA 1
ATOM 631 C C . ASP A 1 88 ? 7.720 14.377 -6.530 1.00 88.81 88 ASP A C 1
ATOM 633 O O . ASP A 1 88 ? 8.826 14.667 -6.064 1.00 88.81 88 ASP A O 1
ATOM 637 N N . GLN A 1 89 ? 7.573 13.649 -7.635 1.00 82.75 89 GLN A N 1
ATOM 638 C CA . GLN A 1 89 ? 8.701 13.105 -8.384 1.00 82.75 89 GLN A CA 1
ATOM 639 C C . GLN A 1 89 ? 9.539 14.188 -9.080 1.00 82.75 89 GLN A C 1
ATOM 641 O O . GLN A 1 89 ? 10.705 13.940 -9.382 1.00 82.75 89 GLN A O 1
ATOM 646 N N . SER A 1 90 ? 9.004 15.401 -9.285 1.00 81.50 90 SER A N 1
ATOM 647 C CA . SER A 1 90 ? 9.771 16.512 -9.873 1.00 81.50 90 SER A CA 1
ATOM 648 C C . SER A 1 90 ? 10.888 17.004 -8.947 1.00 81.50 90 SER A C 1
ATOM 650 O O . SER A 1 90 ? 11.859 17.612 -9.395 1.00 81.50 90 SER A O 1
ATOM 652 N N . ARG A 1 91 ? 10.777 16.691 -7.649 1.00 75.19 91 ARG A N 1
ATOM 653 C CA . ARG A 1 91 ? 11.722 17.068 -6.594 1.00 75.19 91 ARG A CA 1
ATOM 654 C C . ARG A 1 91 ? 12.253 15.859 -5.825 1.00 75.19 91 ARG A C 1
ATOM 656 O O . ARG A 1 91 ? 12.684 16.006 -4.685 1.00 75.19 91 ARG A O 1
ATOM 663 N N . ALA A 1 92 ? 12.281 14.682 -6.452 1.00 73.25 92 ALA A N 1
ATOM 664 C CA . ALA A 1 92 ? 12.698 13.416 -5.838 1.00 73.25 92 ALA A CA 1
ATOM 665 C C . ALA A 1 92 ? 14.176 13.348 -5.383 1.00 73.25 92 ALA A C 1
ATOM 667 O O . ALA A 1 92 ? 14.623 12.320 -4.877 1.00 73.25 92 ALA A O 1
ATOM 668 N N . GLY A 1 93 ? 14.933 14.440 -5.518 1.00 72.44 93 GLY A N 1
ATOM 669 C CA . GLY A 1 93 ? 16.273 14.586 -4.961 1.00 72.44 93 GLY A CA 1
ATOM 670 C C . GLY A 1 93 ? 17.331 13.774 -5.704 1.00 72.44 93 GLY A C 1
ATOM 671 O O . GLY A 1 93 ? 17.216 13.501 -6.899 1.00 72.44 93 GLY A O 1
ATOM 672 N N . THR A 1 94 ? 18.388 13.405 -4.983 1.00 67.38 94 THR A N 1
ATOM 673 C CA . THR A 1 94 ? 19.591 12.759 -5.525 1.00 67.38 94 THR A CA 1
ATOM 674 C C . THR A 1 94 ? 19.316 11.513 -6.382 1.00 67.38 94 THR A C 1
ATOM 676 O O . THR A 1 94 ? 19.918 11.419 -7.447 1.00 67.38 94 THR A O 1
ATOM 679 N N . PRO A 1 95 ? 18.392 10.592 -6.030 1.00 67.12 95 PRO A N 1
ATOM 680 C CA . PRO A 1 95 ? 18.103 9.430 -6.876 1.00 67.12 95 PRO A CA 1
ATOM 681 C C . PRO A 1 95 ? 17.582 9.801 -8.270 1.00 67.12 95 PRO A C 1
ATOM 683 O O . PRO A 1 95 ? 17.989 9.195 -9.255 1.00 67.12 95 PRO A O 1
ATOM 686 N N . ALA A 1 96 ? 16.719 10.817 -8.369 1.00 66.75 96 ALA A N 1
ATOM 687 C CA . ALA A 1 96 ? 16.222 11.297 -9.657 1.00 66.75 96 ALA A CA 1
ATOM 688 C C . ALA A 1 96 ? 17.281 12.108 -10.419 1.00 66.75 96 ALA A C 1
ATOM 690 O O . ALA A 1 96 ? 17.360 12.009 -11.639 1.00 66.75 96 ALA A O 1
ATOM 691 N N . ALA A 1 97 ? 18.126 12.863 -9.710 1.00 62.75 97 ALA A N 1
ATOM 692 C CA . ALA A 1 97 ? 19.222 13.623 -10.314 1.00 62.75 97 ALA A CA 1
ATOM 693 C C . ALA A 1 97 ? 20.356 12.732 -10.859 1.00 62.75 97 ALA A C 1
ATOM 695 O O . ALA A 1 97 ? 21.045 13.125 -11.795 1.00 62.75 97 ALA A O 1
ATOM 696 N N . LEU A 1 98 ? 20.548 11.543 -10.279 1.00 65.38 98 LEU A N 1
ATOM 697 C CA . LEU A 1 98 ? 21.563 10.567 -10.689 1.00 65.38 98 LEU A CA 1
ATOM 698 C C . LEU A 1 98 ? 21.025 9.495 -11.651 1.00 65.38 98 LEU A C 1
ATOM 700 O O . LEU A 1 98 ? 21.782 8.627 -12.087 1.00 65.38 98 LEU A O 1
ATOM 704 N N . ALA A 1 99 ? 19.733 9.528 -11.984 1.00 75.50 99 ALA A N 1
ATOM 705 C CA . ALA A 1 99 ? 19.137 8.572 -12.904 1.00 75.50 99 ALA A CA 1
ATOM 706 C C . ALA A 1 99 ? 19.560 8.876 -14.350 1.00 75.50 99 ALA A C 1
ATOM 708 O O . ALA A 1 99 ? 19.046 9.794 -14.986 1.00 75.50 99 ALA A O 1
ATOM 709 N N . ASP A 1 100 ? 20.467 8.067 -14.897 1.00 82.94 100 ASP A N 1
ATOM 710 C CA . ASP A 1 100 ? 20.795 8.106 -16.321 1.00 82.94 100 ASP A CA 1
ATOM 711 C C . ASP A 1 100 ? 19.643 7.475 -17.139 1.00 82.94 100 ASP A C 1
ATOM 713 O O . ASP A 1 100 ? 19.307 6.298 -16.933 1.00 82.94 100 ASP A O 1
ATOM 717 N N . PRO A 1 101 ? 19.034 8.201 -18.099 1.00 84.44 101 PRO A N 1
ATOM 718 C CA . PRO A 1 101 ? 17.965 7.671 -18.940 1.00 84.44 101 PRO A CA 1
ATOM 719 C C . PRO A 1 101 ? 18.324 6.371 -19.675 1.00 84.44 101 PRO A C 1
ATOM 721 O O . PRO A 1 101 ? 17.446 5.542 -19.920 1.00 84.44 101 PRO A O 1
ATOM 724 N N . ALA A 1 102 ? 19.588 6.174 -20.055 1.00 86.62 102 ALA A N 1
ATOM 725 C CA . ALA A 1 102 ? 20.052 4.942 -20.684 1.00 86.62 102 ALA A CA 1
ATOM 726 C C . ALA A 1 102 ? 20.023 3.764 -19.704 1.00 86.62 102 ALA A C 1
ATOM 728 O O . ALA A 1 102 ? 19.554 2.683 -20.069 1.00 86.62 102 ALA A O 1
ATOM 729 N N . VAL A 1 103 ? 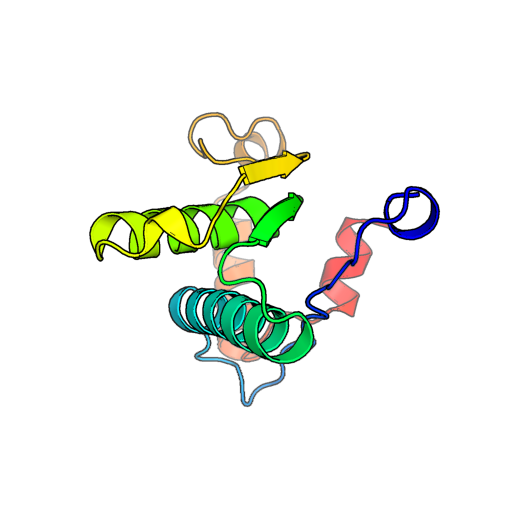20.433 3.986 -18.452 1.00 83.44 103 VAL A N 1
ATOM 730 C CA . VAL A 1 103 ? 20.372 2.977 -17.384 1.00 83.44 103 VAL A CA 1
ATOM 731 C C . VAL A 1 103 ? 18.921 2.616 -17.068 1.00 83.44 103 VAL A C 1
ATOM 733 O O . VAL A 1 103 ? 18.592 1.432 -16.988 1.00 83.44 103 VAL A O 1
ATOM 736 N N . VAL A 1 104 ? 18.026 3.606 -16.979 1.00 84.62 104 VAL A N 1
ATOM 737 C CA . VAL A 1 104 ? 16.587 3.365 -16.767 1.00 84.62 104 VAL A CA 1
ATOM 738 C C . VAL A 1 104 ? 15.996 2.538 -17.910 1.00 84.62 104 VAL A C 1
ATOM 740 O O . VAL A 1 104 ? 15.343 1.525 -17.660 1.00 84.62 104 VAL A O 1
ATOM 743 N N . ARG A 1 105 ? 16.259 2.905 -19.173 1.00 87.94 105 ARG A N 1
ATOM 744 C CA . ARG A 1 105 ? 15.779 2.137 -20.337 1.00 87.94 105 ARG A CA 1
ATOM 745 C C . ARG A 1 105 ? 16.302 0.703 -20.337 1.00 87.94 105 ARG A C 1
ATOM 747 O O . ARG A 1 105 ? 15.531 -0.218 -20.602 1.00 87.94 105 ARG A O 1
ATOM 754 N N . ALA A 1 106 ? 17.578 0.503 -20.014 1.00 87.06 106 ALA A N 1
ATOM 755 C CA . ALA A 1 106 ? 18.165 -0.828 -19.917 1.00 87.06 106 ALA A CA 1
ATOM 756 C C . ALA A 1 106 ? 17.510 -1.659 -18.800 1.00 87.06 106 ALA A C 1
ATOM 758 O O . ALA A 1 106 ? 17.195 -2.831 -19.010 1.00 87.06 106 ALA A O 1
ATOM 759 N N . ALA A 1 107 ? 17.243 -1.055 -17.638 1.00 83.81 107 ALA A N 1
ATOM 760 C CA . ALA A 1 107 ? 16.555 -1.717 -16.532 1.00 83.81 107 ALA A CA 1
ATOM 761 C C . ALA A 1 107 ? 15.118 -2.125 -16.905 1.00 83.81 107 ALA A C 1
ATOM 763 O O . ALA A 1 107 ? 14.715 -3.259 -16.636 1.00 83.81 107 ALA A O 1
ATOM 764 N N . VAL A 1 108 ? 14.372 -1.242 -17.581 1.00 87.12 108 VAL A N 1
ATOM 765 C CA . VAL A 1 108 ? 13.016 -1.529 -18.081 1.00 87.12 108 VAL A CA 1
ATOM 766 C C . VAL A 1 108 ? 13.039 -2.661 -19.109 1.00 87.12 108 VAL A C 1
ATOM 768 O O . VAL A 1 108 ? 12.279 -3.618 -18.974 1.00 87.12 108 VAL A O 1
ATOM 771 N N . ALA A 1 109 ? 13.942 -2.610 -20.094 1.00 89.94 109 ALA A N 1
ATOM 772 C CA . ALA A 1 109 ? 14.069 -3.653 -21.113 1.00 89.94 109 ALA A CA 1
ATOM 773 C C . ALA A 1 109 ? 14.432 -5.018 -20.504 1.00 89.94 109 ALA A C 1
ATOM 775 O O . ALA A 1 109 ? 13.847 -6.039 -20.867 1.00 89.94 109 ALA A O 1
ATOM 776 N N . ARG A 1 110 ? 15.348 -5.039 -19.525 1.00 87.44 110 ARG A N 1
ATOM 777 C CA . ARG A 1 110 ? 15.720 -6.255 -18.789 1.00 87.44 110 ARG A CA 1
ATOM 778 C C . ARG A 1 110 ? 14.533 -6.836 -18.018 1.00 87.44 110 ARG A C 1
ATOM 780 O O . ARG A 1 110 ? 14.309 -8.043 -18.083 1.00 87.44 110 ARG A O 1
ATOM 787 N N . SER A 1 111 ? 13.774 -5.988 -17.320 1.00 87.19 111 SER A N 1
ATOM 788 C CA . SER A 1 111 ? 12.558 -6.401 -16.609 1.00 87.19 111 SER A CA 1
ATOM 789 C C . SER A 1 111 ? 11.527 -6.993 -17.576 1.00 87.19 111 SER A C 1
ATOM 791 O O . SER A 1 111 ? 11.029 -8.090 -17.341 1.00 87.19 111 SER A O 1
ATOM 793 N N . ALA A 1 112 ? 11.287 -6.339 -18.718 1.00 88.00 112 ALA A N 1
ATOM 794 C CA . ALA A 1 112 ? 10.342 -6.804 -19.733 1.00 88.00 112 ALA A CA 1
ATOM 795 C C . ALA A 1 112 ? 10.735 -8.156 -20.356 1.00 88.00 112 ALA A C 1
ATOM 797 O O . ALA A 1 112 ? 9.868 -9.001 -20.583 1.00 88.00 112 ALA A O 1
ATOM 798 N N . ALA A 1 113 ? 12.031 -8.381 -20.603 1.00 89.88 113 ALA A N 1
ATOM 799 C CA . ALA A 1 113 ? 12.540 -9.642 -21.142 1.00 89.88 113 ALA A CA 1
ATOM 800 C C . ALA A 1 113 ? 12.467 -10.795 -20.123 1.00 89.88 113 ALA A C 1
ATOM 802 O O . ALA A 1 113 ? 12.103 -11.914 -20.483 1.00 89.88 113 ALA A O 1
ATOM 803 N N . LYS A 1 114 ? 12.793 -10.534 -18.847 1.00 87.75 114 LYS A N 1
ATOM 804 C CA . LYS A 1 114 ? 12.729 -11.539 -17.767 1.00 87.75 114 LYS A CA 1
ATOM 805 C C . LYS A 1 114 ? 11.288 -11.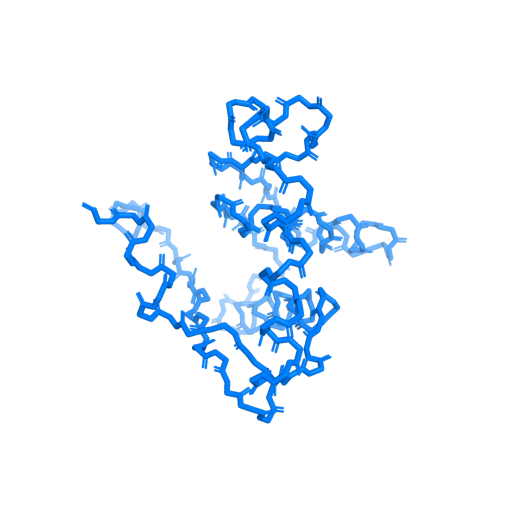797 -17.296 1.00 87.75 114 LYS A C 1
ATOM 807 O O . LYS A 1 114 ? 10.975 -12.906 -16.860 1.00 87.75 114 LYS A O 1
ATOM 812 N N . GLY A 1 115 ? 10.423 -10.789 -17.406 1.00 90.31 115 GLY A N 1
ATOM 813 C CA . GLY A 1 115 ? 9.038 -10.766 -16.930 1.00 90.31 115 GLY A CA 1
ATOM 814 C C . GLY A 1 115 ? 8.877 -10.293 -15.481 1.00 90.31 115 GLY A C 1
ATOM 815 O O . GLY A 1 115 ? 7.754 -10.186 -15.014 1.00 90.31 115 GLY A O 1
ATOM 816 N N . TYR A 1 116 ? 9.966 -10.037 -14.756 1.00 87.06 116 TYR A N 1
ATOM 817 C CA . TYR A 1 116 ? 9.956 -9.525 -13.383 1.00 87.06 116 TYR A CA 1
ATOM 818 C C . TYR A 1 116 ? 11.353 -9.009 -12.999 1.00 87.06 116 TYR A C 1
ATOM 820 O O . TYR A 1 116 ? 12.355 -9.351 -13.639 1.00 87.06 116 TYR A O 1
ATOM 828 N N . LEU A 1 117 ? 11.429 -8.210 -11.932 1.00 82.69 117 LEU A N 1
ATOM 829 C CA . LEU A 1 117 ? 12.687 -7.853 -11.273 1.00 82.69 117 LEU A CA 1
ATOM 830 C C . LEU A 1 117 ? 12.939 -8.803 -10.106 1.00 82.69 117 LEU A C 1
ATOM 832 O O . LEU A 1 117 ? 12.043 -9.060 -9.306 1.00 82.69 117 LEU A O 1
ATOM 836 N N . ASP A 1 118 ? 14.159 -9.325 -10.032 1.00 79.94 118 ASP A N 1
ATOM 837 C CA . ASP A 1 118 ? 14.549 -10.231 -8.960 1.00 79.94 118 ASP A CA 1
ATOM 838 C C . ASP A 1 118 ? 14.660 -9.491 -7.628 1.00 79.94 118 ASP A C 1
ATOM 840 O O . ASP A 1 118 ? 15.241 -8.404 -7.579 1.00 79.94 118 ASP A O 1
ATOM 844 N N . GLY A 1 119 ? 14.128 -10.087 -6.561 1.00 74.69 119 GLY A N 1
ATOM 845 C CA . GLY A 1 119 ? 14.233 -9.524 -5.219 1.00 74.69 119 GLY A CA 1
ATOM 846 C C . GLY A 1 119 ? 15.681 -9.461 -4.732 1.00 74.69 119 GLY A C 1
ATOM 847 O O . GLY A 1 119 ? 16.045 -8.494 -4.071 1.00 74.69 119 GLY A O 1
ATOM 848 N N . GLU A 1 120 ? 16.519 -10.431 -5.112 1.00 75.00 120 GLU A N 1
ATOM 849 C CA . GLU A 1 120 ? 17.939 -10.466 -4.741 1.00 75.00 120 GLU A CA 1
ATOM 850 C C . GLU A 1 120 ? 18.709 -9.321 -5.413 1.00 75.00 120 GLU A C 1
ATOM 852 O O . GLU A 1 120 ? 19.383 -8.545 -4.741 1.00 75.00 120 GLU A O 1
ATOM 857 N N . SER A 1 121 ? 18.487 -9.106 -6.715 1.00 72.31 121 SER A N 1
ATOM 858 C CA . SER A 1 121 ? 19.084 -7.977 -7.446 1.00 72.31 121 SER A CA 1
ATOM 859 C C . SER A 1 121 ? 18.616 -6.605 -6.943 1.00 72.31 121 SER A C 1
ATOM 861 O O . SER A 1 121 ? 19.315 -5.613 -7.119 1.00 72.31 121 SER A O 1
ATOM 863 N N . LEU A 1 122 ? 17.414 -6.515 -6.367 1.00 72.62 122 LEU A N 1
ATOM 864 C CA . LEU A 1 122 ? 16.920 -5.294 -5.723 1.00 72.62 122 LEU A CA 1
ATOM 865 C C . LEU A 1 122 ? 17.538 -5.095 -4.337 1.00 72.62 122 LEU A C 1
ATOM 867 O O . LEU A 1 122 ? 17.817 -3.959 -3.965 1.00 72.62 122 LEU A O 1
ATOM 871 N N . ALA A 1 123 ? 17.763 -6.176 -3.589 1.00 70.50 123 ALA A N 1
ATOM 872 C CA . ALA A 1 123 ? 18.388 -6.127 -2.272 1.00 70.50 123 ALA A CA 1
ATOM 873 C C . ALA A 1 123 ? 19.846 -5.645 -2.341 1.00 70.50 123 ALA A C 1
ATOM 875 O O . ALA A 1 123 ? 20.254 -4.871 -1.481 1.00 70.50 123 ALA A O 1
ATOM 876 N N . GLU A 1 124 ? 20.589 -6.009 -3.393 1.00 67.56 124 GLU A N 1
ATOM 877 C CA . GLU A 1 124 ? 21.961 -5.527 -3.639 1.00 67.56 124 GLU A CA 1
ATOM 878 C C . GLU A 1 124 ? 22.071 -3.996 -3.735 1.00 67.56 124 GLU A C 1
ATOM 880 O O . GLU A 1 124 ? 23.124 -3.440 -3.457 1.00 67.56 124 GLU A O 1
ATOM 885 N N . ILE A 1 125 ? 20.993 -3.289 -4.095 1.00 61.97 125 ILE A N 1
ATOM 886 C CA . ILE A 1 125 ? 20.981 -1.815 -4.174 1.00 61.97 125 ILE A CA 1
ATOM 887 C C . ILE A 1 125 ? 20.952 -1.176 -2.773 1.00 61.97 125 ILE A C 1
ATOM 889 O O . ILE A 1 125 ? 21.297 -0.004 -2.615 1.00 61.97 125 ILE A O 1
ATOM 893 N N . PHE A 1 126 ? 20.529 -1.933 -1.758 1.00 47.34 126 PHE A N 1
ATOM 894 C CA . PHE A 1 126 ? 20.423 -1.490 -0.367 1.00 47.34 126 PHE A CA 1
ATOM 895 C C . PHE A 1 126 ? 21.492 -2.103 0.555 1.00 47.34 126 PHE A C 1
ATOM 897 O O . PHE A 1 126 ? 21.467 -1.814 1.754 1.00 47.34 126 PHE A O 1
ATOM 904 N N . ALA A 1 127 ? 22.374 -2.955 0.021 1.00 44.53 127 ALA A N 1
ATOM 905 C CA . ALA A 1 127 ? 23.501 -3.571 0.725 1.00 44.53 127 ALA A CA 1
ATOM 906 C C . ALA A 1 127 ? 24.763 -2.702 0.615 1.00 44.53 127 ALA A C 1
ATOM 908 O O . ALA A 1 127 ? 25.503 -2.634 1.622 1.00 44.53 127 ALA A O 1
#

Foldseek 3Di:
DCVVVVDDDDDDDDDADALVCLPPDLVNLLVVVVVSLVVVCVVPVDQADAAEAEAVRLQSVVVSLVVCVVVVNNRNHVHYHYDHYDPPPVPVPPVSVPDDPVVVVVVVVVCNVRSHDGPVVVVVVVD

Organism: NCBI:txid1589937

InterPro domains:
  IPR029058 Alpha/Beta hydrolase fold [G3DSA:3.40.50.1820] (1-127)
  IPR029058 Alpha/Beta hydrolase fold [SSF53474] (1-126)
  IPR051321 Polyhydroxyalkanoate Synthase [PTHR36837] (1-126)

Secondary structure (DSSP, 8-state):
-GGGGT-------PPPP-GGGTT--HHHHHHHHHHHHHHHHHHH--S-EEEEEETHHHHHHHHHHHHHHHTT-GGGEEEEEEES----GGG--HHHHT--HHHHHHHHHHHHHHSS--HHHHHTT--

pLDDT: mean 90.16, std 10.85, range [44.53, 98.5]

Sequence (127 aa):
YLVGQGVTVFAISWRNPGKDQRDKGFDDYGRAIIGALDVAAEITGEPRAHLLSLCSGGALASMTAAHLAAGGHGDRVATFSLGVSVLDQSRAGTPAALADPAVVRAAVARSAAKGYLDGESLAEIFA